Protein AF-A0A7C1CD45-F1 (afdb_monomer_lite)

Foldseek 3Di:
DDWDAAPPPRDTDPAWDWFQFPPPGTGTHHPVVNVVCVVVVRGPPDPPPPPPPDDD

Radius of gyration: 14.17 Å; chains: 1; bounding box: 28×25×48 Å

Secondary structure (DSSP, 8-state):
---EE-TTT--EES--EEEEETTTEEEEE-HHHHHHHHHTT-B-TTTT--------

Sequence (56 aa):
MKKYKCAICGKEVETLLFAEHKELGGIWVCRDCWEKLYEKNKLVSGAGESSSCCGG

pLDDT: mean 83.49, std 17.69, range [38.38, 96.81]

Structure (mmCIF, N/CA/C/O backbone):
data_AF-A0A7C1CD45-F1
#
_entry.id   AF-A0A7C1CD45-F1
#
loop_
_atom_site.group_PDB
_atom_site.id
_atom_site.type_symbol
_atom_site.label_atom_id
_atom_site.label_alt_id
_atom_site.label_comp_id
_atom_site.label_asym_id
_atom_site.label_entity_id
_atom_site.label_seq_id
_atom_site.pdbx_PDB_ins_code
_atom_site.Cartn_x
_atom_site.Cartn_y
_atom_site.Cartn_z
_atom_site.occupancy
_atom_site.B_iso_or_equiv
_atom_site.auth_seq_id
_atom_site.auth_comp_id
_atom_site.auth_asym_id
_atom_site.auth_atom_id
_atom_site.pdbx_PDB_model_num
ATOM 1 N N . MET A 1 1 ? -16.925 4.537 13.604 1.0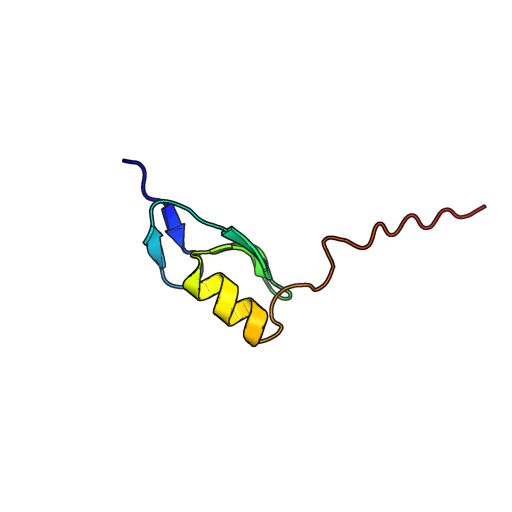0 64.50 1 MET A N 1
ATOM 2 C CA . MET A 1 1 ? -15.798 5.021 12.776 1.00 64.50 1 MET A CA 1
ATOM 3 C C . MET A 1 1 ? -15.529 3.969 11.711 1.00 64.50 1 MET A C 1
ATOM 5 O O . MET A 1 1 ? -15.443 2.800 12.071 1.00 64.50 1 MET A O 1
ATOM 9 N N . LYS A 1 2 ? -15.513 4.331 10.420 1.00 79.50 2 LYS A N 1
ATOM 10 C CA . LYS A 1 2 ? -15.199 3.372 9.345 1.00 79.50 2 LYS A CA 1
ATOM 11 C C . LYS A 1 2 ? -13.691 3.130 9.340 1.00 79.50 2 LYS A C 1
ATOM 13 O O . LYS A 1 2 ? -12.933 4.092 9.363 1.00 79.50 2 LYS A O 1
ATOM 18 N N . LYS A 1 3 ? -13.281 1.865 9.324 1.00 90.31 3 LYS A N 1
ATOM 19 C CA . LYS A 1 3 ? -11.885 1.469 9.149 1.00 90.31 3 LYS A CA 1
ATOM 20 C C . LYS A 1 3 ? -11.712 0.872 7.760 1.00 90.31 3 LYS A C 1
ATOM 22 O O . LYS A 1 3 ? -12.597 0.175 7.270 1.00 90.31 3 LYS A O 1
ATOM 27 N N . TYR A 1 4 ? -10.578 1.154 7.141 1.00 93.25 4 TYR A N 1
ATOM 28 C CA . TYR A 1 4 ? -10.198 0.650 5.833 1.00 93.25 4 TYR A CA 1
ATOM 29 C C . TYR A 1 4 ? -8.971 -0.240 5.960 1.00 93.25 4 TYR A C 1
ATOM 31 O O . TYR A 1 4 ? -8.084 0.015 6.773 1.00 93.25 4 TYR A O 1
ATOM 39 N N . LYS A 1 5 ? -8.909 -1.284 5.138 1.00 95.94 5 LYS A N 1
ATOM 40 C CA . LYS A 1 5 ? -7.840 -2.275 5.189 1.00 95.94 5 LYS A CA 1
ATOM 41 C C . LYS A 1 5 ? -6.759 -1.951 4.163 1.00 95.94 5 LYS A C 1
ATOM 43 O O . LYS A 1 5 ? -7.046 -1.855 2.975 1.00 95.94 5 LYS A O 1
ATOM 48 N N . CYS A 1 6 ? -5.516 -1.815 4.615 1.00 95.88 6 CYS A N 1
ATOM 49 C CA . CYS A 1 6 ? -4.364 -1.649 3.731 1.00 95.88 6 CYS A CA 1
ATOM 50 C C . CYS A 1 6 ? -4.182 -2.885 2.837 1.00 95.88 6 CYS A C 1
ATOM 52 O O . CYS A 1 6 ? -4.100 -4.002 3.350 1.00 95.88 6 CYS A O 1
ATOM 54 N N . ALA A 1 7 ? -4.042 -2.687 1.524 1.00 94.75 7 ALA A N 1
ATOM 55 C CA . ALA A 1 7 ? -3.855 -3.780 0.568 1.00 94.75 7 ALA A CA 1
ATOM 56 C C . ALA A 1 7 ? -2.516 -4.532 0.732 1.00 94.75 7 ALA A C 1
ATOM 58 O O . ALA A 1 7 ? -2.407 -5.678 0.311 1.00 94.75 7 ALA A O 1
ATOM 59 N N . ILE A 1 8 ? -1.509 -3.908 1.360 1.00 93.69 8 ILE A N 1
ATOM 60 C CA . ILE A 1 8 ? -0.163 -4.483 1.527 1.00 93.69 8 ILE A CA 1
ATOM 61 C C . ILE A 1 8 ? -0.011 -5.205 2.867 1.00 93.69 8 ILE A C 1
ATOM 63 O O . ILE A 1 8 ? 0.379 -6.366 2.906 1.00 93.69 8 ILE A O 1
ATOM 67 N N . CYS A 1 9 ? -0.295 -4.524 3.980 1.00 95.00 9 CYS A N 1
ATOM 68 C CA . CYS A 1 9 ? -0.075 -5.083 5.319 1.00 95.00 9 CYS A CA 1
ATOM 69 C C . CYS A 1 9 ? -1.351 -5.605 5.991 1.00 95.00 9 CYS A C 1
ATOM 71 O 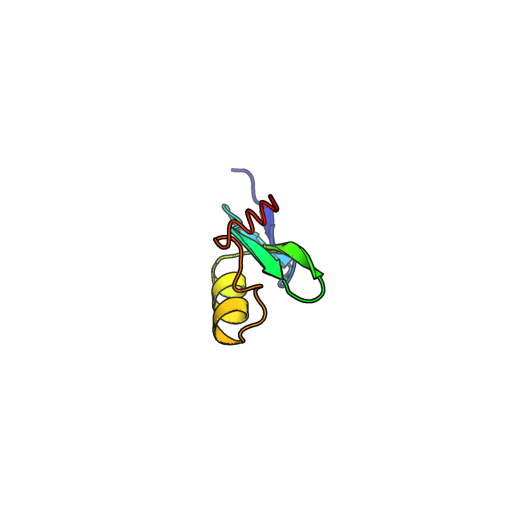O . CYS A 1 9 ? -1.276 -6.182 7.071 1.00 95.00 9 CYS A O 1
ATOM 73 N N . GLY A 1 10 ? -2.528 -5.364 5.406 1.00 94.25 10 GLY A N 1
ATOM 74 C CA . GLY A 1 10 ? -3.806 -5.790 5.973 1.00 94.25 10 GLY A CA 1
ATOM 75 C C . GLY A 1 10 ? -4.239 -5.038 7.236 1.00 94.25 10 GLY A C 1
ATOM 76 O O . GLY A 1 10 ? -5.262 -5.404 7.812 1.00 94.25 10 GLY A O 1
ATOM 77 N N . LYS A 1 11 ? -3.501 -4.006 7.672 1.00 94.38 11 LYS A N 1
ATOM 78 C CA . LYS A 1 11 ? -3.854 -3.195 8.845 1.00 94.38 11 LYS A CA 1
ATOM 79 C C . LYS A 1 11 ? -5.121 -2.385 8.574 1.00 94.38 11 LYS A C 1
ATOM 81 O O . LYS A 1 11 ? -5.255 -1.777 7.511 1.00 94.38 11 LYS A O 1
ATOM 86 N N . GLU A 1 12 ? -6.008 -2.353 9.560 1.00 94.94 12 GLU A N 1
ATOM 87 C CA . GLU A 1 12 ? -7.170 -1.473 9.580 1.00 94.94 12 GLU A CA 1
ATOM 88 C C . GLU A 1 12 ? -6.782 -0.076 10.076 1.00 94.94 12 GLU A C 1
ATOM 90 O O . GLU A 1 12 ? -6.286 0.084 11.192 1.00 94.94 12 GLU A O 1
ATOM 95 N N . VAL A 1 13 ? -7.008 0.935 9.244 1.00 93.94 13 VAL A N 1
ATOM 96 C CA . VAL A 1 13 ? -6.678 2.342 9.501 1.00 93.94 13 VAL A CA 1
ATOM 97 C C . VAL A 1 13 ? -7.863 3.235 9.153 1.00 93.94 13 VAL A C 1
ATOM 99 O O . VAL A 1 13 ? 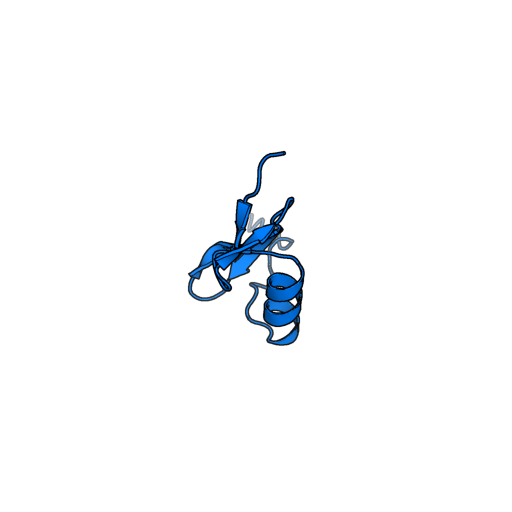-8.761 2.836 8.417 1.00 93.94 13 VAL A O 1
ATOM 102 N N . GLU A 1 14 ? -7.889 4.451 9.682 1.00 94.06 14 GLU A N 1
ATOM 103 C CA . GLU A 1 14 ? -8.987 5.390 9.413 1.00 94.06 14 GLU A CA 1
ATOM 104 C C . GLU A 1 14 ? -8.897 6.017 8.015 1.00 94.06 14 GLU A C 1
ATOM 106 O O . GLU A 1 14 ? -9.913 6.409 7.445 1.00 94.06 14 GLU A O 1
ATOM 111 N N . THR A 1 15 ? -7.693 6.067 7.437 1.00 92.50 15 THR A N 1
ATOM 112 C CA . THR A 1 15 ? -7.420 6.645 6.117 1.00 92.50 15 THR A CA 1
ATOM 113 C C . THR A 1 15 ? -6.441 5.784 5.321 1.00 92.50 15 THR A C 1
ATOM 115 O O . THR A 1 15 ? -5.487 5.225 5.863 1.00 92.50 15 THR A O 1
ATOM 118 N N . LEU A 1 16 ? -6.675 5.682 4.011 1.00 95.06 16 LEU A N 1
ATOM 119 C CA . LEU A 1 16 ? -5.753 5.065 3.058 1.00 95.06 16 LEU A CA 1
ATOM 120 C C . LEU A 1 16 ? -5.252 6.118 2.070 1.00 95.06 16 LEU A C 1
ATOM 122 O O . LEU A 1 16 ? -5.938 7.094 1.777 1.00 95.06 16 LEU A O 1
ATOM 126 N N . LEU A 1 17 ? -4.057 5.883 1.548 1.00 93.88 17 LEU A N 1
ATOM 127 C CA . LEU A 1 17 ? -3.415 6.653 0.496 1.00 93.88 17 LEU A CA 1
ATOM 128 C C . LEU A 1 17 ? -3.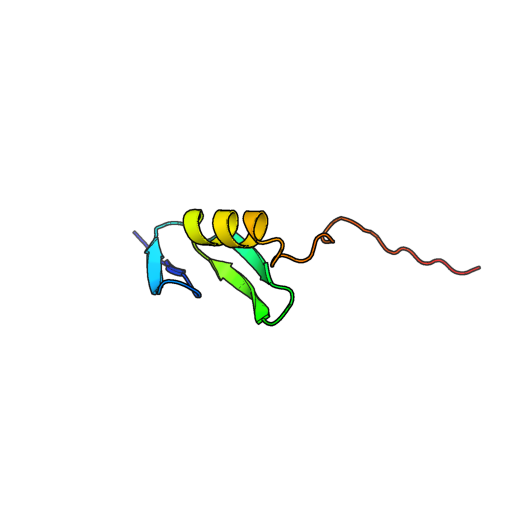407 5.829 -0.781 1.00 93.88 17 LEU A C 1
ATOM 130 O O . LEU A 1 17 ? -3.151 4.622 -0.754 1.00 93.88 17 LEU A O 1
ATOM 134 N N . PHE A 1 18 ? -3.667 6.496 -1.896 1.00 93.06 18 PHE A N 1
ATOM 135 C CA . PHE A 1 18 ? -3.517 5.888 -3.202 1.00 93.06 18 PHE A CA 1
ATOM 136 C C . PHE A 1 18 ? -2.028 5.809 -3.554 1.00 93.06 18 PHE A C 1
ATOM 138 O O . PHE A 1 18 ? -1.297 6.800 -3.501 1.00 93.06 18 PHE A O 1
ATOM 145 N N . ALA A 1 19 ? -1.576 4.605 -3.874 1.00 92.94 19 ALA A N 1
ATOM 146 C CA . ALA A 1 19 ? -0.237 4.298 -4.334 1.00 92.94 19 ALA A CA 1
ATOM 147 C C . ALA A 1 19 ? -0.344 3.720 -5.742 1.00 92.94 19 ALA A C 1
ATOM 149 O O . ALA A 1 19 ? -0.903 2.641 -5.935 1.00 92.94 19 ALA A O 1
ATOM 150 N N . GLU A 1 20 ? 0.224 4.414 -6.719 1.00 92.38 20 GLU A N 1
ATOM 151 C CA . GLU A 1 20 ? 0.370 3.882 -8.067 1.00 92.38 20 GLU A CA 1
ATOM 152 C C . GLU A 1 20 ? 1.592 2.959 -8.092 1.00 92.38 20 GLU A C 1
ATOM 154 O O . GLU A 1 20 ? 2.725 3.394 -8.275 1.00 92.38 20 GLU A O 1
ATOM 159 N N . HIS A 1 21 ? 1.389 1.681 -7.782 1.00 91.69 21 HIS A N 1
ATOM 160 C CA . HIS A 1 21 ? 2.465 0.702 -7.690 1.00 91.69 21 HIS A CA 1
ATOM 161 C C . HIS A 1 21 ? 2.880 0.244 -9.089 1.00 91.69 21 HIS A C 1
ATOM 163 O O . HIS A 1 21 ? 2.042 -0.223 -9.858 1.00 91.69 21 HIS A O 1
ATOM 169 N N . LYS A 1 22 ? 4.184 0.274 -9.389 1.00 90.19 22 LYS A N 1
ATOM 170 C CA . LYS A 1 22 ? 4.731 -0.065 -10.719 1.00 90.19 22 LYS A CA 1
ATOM 171 C C . LYS A 1 22 ? 4.252 -1.417 -11.267 1.00 90.19 22 LYS A C 1
ATOM 173 O O . LYS A 1 22 ? 4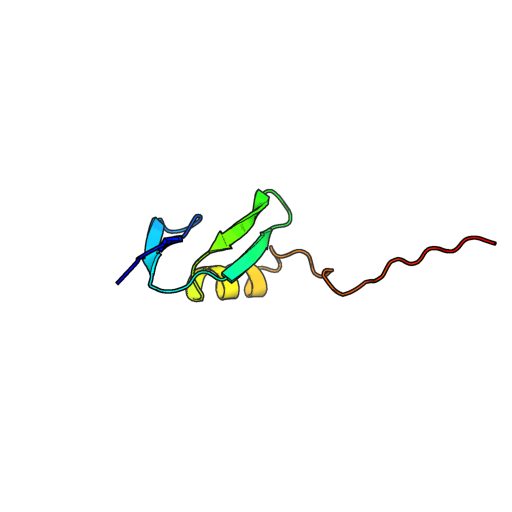.049 -1.552 -12.463 1.00 90.19 22 LYS A O 1
ATOM 178 N N . GLU A 1 23 ? 4.082 -2.409 -10.393 1.00 89.69 23 GLU A N 1
ATOM 179 C CA . GLU A 1 23 ? 3.713 -3.785 -10.779 1.00 89.69 23 GLU A CA 1
ATOM 180 C C . GLU A 1 23 ? 2.244 -4.139 -10.487 1.00 89.69 23 GLU A C 1
ATOM 182 O O . GLU A 1 23 ? 1.712 -5.071 -11.075 1.00 89.69 23 GLU A O 1
ATOM 187 N N . LEU A 1 24 ? 1.588 -3.429 -9.559 1.00 89.12 24 LEU A N 1
ATOM 188 C CA . LEU A 1 24 ? 0.246 -3.791 -9.064 1.00 89.12 24 LEU A CA 1
ATOM 189 C C . LEU A 1 24 ? -0.832 -2.804 -9.533 1.00 89.12 24 LEU A C 1
ATOM 191 O O . LEU A 1 24 ? -2.013 -3.015 -9.267 1.00 89.12 24 LEU A O 1
ATOM 195 N N . GLY A 1 25 ? -0.433 -1.722 -10.205 1.00 90.50 25 GLY A N 1
ATOM 196 C CA . GLY A 1 25 ? -1.311 -0.613 -10.546 1.00 90.50 25 GLY A CA 1
ATOM 197 C C . GLY A 1 25 ? -1.730 0.193 -9.316 1.00 90.50 25 GLY A C 1
ATOM 198 O O . GLY A 1 25 ? -1.046 0.222 -8.289 1.00 90.50 25 GLY A O 1
ATOM 199 N N . GLY A 1 26 ? -2.864 0.879 -9.434 1.00 92.62 26 GLY A N 1
ATOM 200 C CA . GLY A 1 26 ? -3.425 1.706 -8.371 1.00 92.62 26 GLY A CA 1
ATOM 201 C C . GLY A 1 26 ? -3.936 0.889 -7.187 1.00 92.62 26 GLY A C 1
ATOM 202 O O . GLY A 1 26 ? -4.968 0.228 -7.290 1.00 92.62 26 GLY A O 1
ATOM 203 N N . ILE A 1 27 ? -3.255 0.977 -6.045 1.00 94.94 27 ILE A N 1
ATOM 204 C CA . ILE A 1 27 ? -3.625 0.284 -4.804 1.00 94.94 27 ILE A CA 1
ATOM 205 C C . ILE A 1 27 ? -3.814 1.267 -3.645 1.00 94.94 27 ILE A C 1
ATOM 207 O O . ILE A 1 27 ? -3.158 2.303 -3.569 1.00 94.94 27 ILE A O 1
ATOM 211 N N . TRP A 1 28 ? -4.691 0.924 -2.698 1.00 95.19 28 TRP A N 1
ATOM 212 C CA . TRP A 1 28 ? -4.917 1.717 -1.487 1.00 95.19 28 TRP A CA 1
ATOM 213 C C . TRP A 1 28 ? -4.156 1.132 -0.296 1.00 95.19 28 TRP A C 1
ATOM 215 O O . TRP A 1 28 ? -4.354 -0.022 0.097 1.00 95.19 28 TRP A O 1
ATOM 225 N N . VAL A 1 29 ? -3.277 1.936 0.295 1.00 96.25 29 VAL A N 1
ATOM 226 C CA . VAL A 1 29 ? -2.342 1.498 1.338 1.00 96.25 29 VAL A CA 1
ATOM 227 C C . VAL A 1 29 ? -2.316 2.472 2.512 1.00 96.25 29 VAL A C 1
ATOM 229 O O . VAL A 1 29 ? -2.665 3.638 2.375 1.00 96.25 29 VAL A O 1
ATOM 232 N N . CYS A 1 30 ? -1.921 2.012 3.698 1.00 96.81 30 CYS A N 1
ATOM 233 C CA . CYS A 1 30 ? -1.703 2.916 4.829 1.00 96.81 30 CYS A CA 1
ATOM 234 C C . CYS A 1 30 ? -0.452 3.784 4.606 1.00 96.81 30 CYS A C 1
ATOM 236 O O . CYS A 1 30 ? 0.411 3.434 3.797 1.00 96.81 30 CYS A O 1
ATOM 238 N N . ARG A 1 31 ? -0.325 4.876 5.370 1.00 94.62 31 ARG A N 1
ATOM 239 C CA . ARG A 1 31 ? 0.811 5.811 5.291 1.00 94.62 31 ARG A CA 1
ATOM 240 C C . ARG A 1 31 ? 2.172 5.132 5.400 1.00 94.62 31 ARG A C 1
ATOM 242 O O . ARG A 1 31 ? 2.990 5.314 4.508 1.00 94.62 31 ARG A O 1
ATOM 249 N N . ASP A 1 32 ? 2.353 4.250 6.381 1.00 95.25 32 ASP A N 1
ATOM 250 C CA . ASP A 1 32 ? 3.622 3.531 6.559 1.00 95.25 32 ASP A CA 1
ATOM 251 C C . ASP A 1 32 ? 4.010 2.694 5.328 1.00 95.25 32 ASP A C 1
ATOM 253 O O . ASP A 1 32 ? 5.180 2.569 4.973 1.00 95.25 32 ASP A O 1
ATOM 257 N N . CYS A 1 33 ? 3.025 2.053 4.688 1.00 95.44 33 CYS A N 1
ATOM 258 C CA . CYS A 1 33 ? 3.263 1.250 3.493 1.00 95.44 33 CYS A CA 1
ATOM 259 C C . CYS A 1 33 ? 3.535 2.139 2.284 1.00 95.44 33 CYS A C 1
ATOM 261 O O . CYS A 1 33 ? 4.403 1.803 1.486 1.00 95.44 33 CYS A O 1
ATOM 263 N N . TRP A 1 34 ? 2.827 3.261 2.164 1.00 95.06 34 TRP A N 1
ATOM 264 C CA . TRP A 1 34 ? 3.055 4.235 1.104 1.00 95.06 34 TRP A CA 1
ATOM 265 C C . T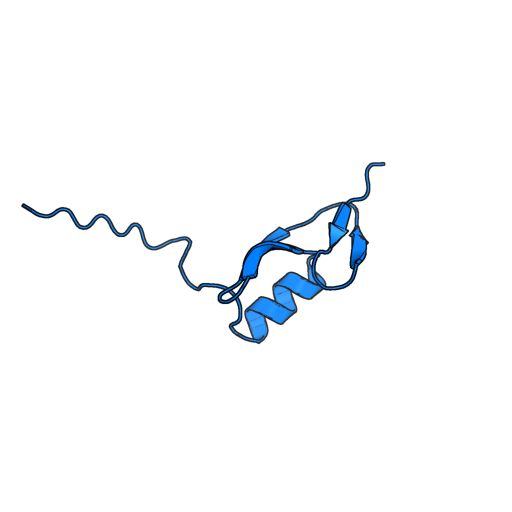RP A 1 34 ? 4.486 4.785 1.152 1.00 95.06 34 TRP A C 1
ATOM 267 O O . TRP A 1 34 ? 5.187 4.732 0.146 1.00 95.06 34 TRP A O 1
ATOM 277 N N . GLU A 1 35 ? 4.955 5.210 2.331 1.00 94.62 35 GLU A N 1
ATOM 278 C CA . GLU A 1 35 ? 6.318 5.725 2.539 1.00 94.62 35 GLU A CA 1
ATOM 279 C C . GLU A 1 35 ? 7.370 4.663 2.193 1.00 94.62 35 GLU A C 1
ATOM 281 O O . GLU A 1 35 ? 8.266 4.927 1.397 1.00 94.62 35 GLU A O 1
ATOM 286 N N . LYS A 1 36 ? 7.193 3.415 2.647 1.00 94.88 36 LYS A N 1
ATOM 287 C CA . LYS A 1 36 ? 8.092 2.304 2.282 1.00 94.88 36 LYS A CA 1
ATOM 288 C C . LYS A 1 36 ? 8.118 2.016 0.784 1.00 94.88 36 LYS A C 1
ATOM 290 O O . LYS A 1 36 ? 9.160 1.640 0.249 1.00 94.88 36 LYS A O 1
ATOM 295 N N . LEU A 1 37 ? 6.974 2.107 0.105 1.00 93.25 37 LEU A N 1
ATOM 296 C CA . LEU A 1 37 ? 6.909 1.924 -1.346 1.00 93.25 37 LEU A CA 1
ATOM 297 C C . LEU A 1 37 ? 7.618 3.072 -2.071 1.00 93.25 37 LEU A C 1
ATOM 299 O O . LEU A 1 37 ? 8.328 2.821 -3.044 1.00 93.25 37 LEU A O 1
ATOM 303 N N . TYR A 1 38 ? 7.466 4.303 -1.582 1.00 91.00 38 TYR A N 1
ATOM 304 C CA . TYR A 1 38 ? 8.154 5.479 -2.104 1.00 91.00 38 TYR A CA 1
ATOM 305 C C . TYR A 1 38 ? 9.676 5.377 -1.922 1.00 91.00 38 TYR A C 1
ATOM 307 O O . TYR A 1 38 ? 10.411 5.485 -2.902 1.00 91.00 38 TYR A O 1
ATOM 315 N N . GLU A 1 39 ? 10.152 5.060 -0.713 1.00 93.62 39 GLU A N 1
ATOM 316 C CA . GLU A 1 39 ? 11.579 4.867 -0.401 1.00 93.62 39 GLU A CA 1
ATOM 317 C C . GLU A 1 39 ? 12.216 3.757 -1.246 1.00 93.62 39 GLU A C 1
ATOM 319 O O . GLU A 1 39 ? 13.355 3.875 -1.691 1.00 93.62 39 GLU A O 1
ATOM 324 N N . LYS A 1 40 ? 11.466 2.684 -1.523 1.00 92.88 40 LYS A N 1
ATOM 325 C CA . LYS A 1 40 ? 11.908 1.586 -2.397 1.00 92.88 40 LYS A CA 1
ATOM 326 C C . LYS A 1 40 ? 11.758 1.892 -3.891 1.00 92.88 40 LYS A C 1
ATOM 328 O O . LYS A 1 40 ? 11.979 0.998 -4.706 1.00 92.88 40 LYS A O 1
ATOM 333 N N . ASN A 1 41 ? 11.338 3.106 -4.257 1.00 91.31 41 ASN A N 1
ATOM 334 C CA . ASN A 1 41 ? 11.043 3.522 -5.630 1.00 91.31 41 ASN A CA 1
ATOM 335 C C . ASN A 1 41 ? 10.094 2.544 -6.362 1.00 91.31 41 ASN A C 1
ATOM 337 O O . ASN A 1 41 ? 10.234 2.264 -7.554 1.00 91.31 41 ASN A O 1
ATOM 341 N N . LYS A 1 42 ? 9.126 1.981 -5.629 1.00 91.00 42 LYS A N 1
ATOM 342 C CA . LYS A 1 42 ? 8.101 1.055 -6.141 1.00 91.00 42 LYS A CA 1
ATOM 343 C C . LYS A 1 42 ? 6.829 1.762 -6.608 1.00 91.00 42 LYS A C 1
ATOM 345 O O . LYS A 1 42 ? 5.976 1.122 -7.221 1.00 91.00 42 LYS A O 1
ATOM 350 N N . LEU A 1 43 ? 6.714 3.061 -6.349 1.00 90.12 43 LEU A N 1
ATOM 351 C CA . LEU A 1 43 ? 5.655 3.903 -6.896 1.00 90.12 43 LEU A CA 1
ATOM 352 C C . LEU A 1 43 ? 6.059 4.432 -8.273 1.00 90.12 43 LEU A C 1
ATOM 354 O O . LEU A 1 43 ? 7.236 4.707 -8.512 1.00 90.12 43 LEU A O 1
ATOM 358 N N . VAL A 1 44 ? 5.096 4.556 -9.180 1.00 86.31 44 VAL A N 1
ATOM 359 C CA . VAL A 1 44 ? 5.285 5.214 -10.472 1.00 86.31 44 VAL A CA 1
ATOM 360 C C . VAL A 1 44 ? 5.578 6.690 -10.197 1.00 86.31 44 VAL A C 1
ATOM 362 O O . VAL A 1 44 ? 4.750 7.425 -9.663 1.00 86.31 44 VAL A O 1
ATOM 365 N N . SER A 1 45 ? 6.794 7.125 -10.517 1.00 64.81 45 SER A N 1
ATOM 366 C CA . SER A 1 45 ? 7.164 8.539 -10.526 1.00 64.81 45 SER A CA 1
ATOM 367 C C . SER A 1 45 ? 6.524 9.165 -11.764 1.00 64.81 45 SER A C 1
ATOM 369 O O . SER A 1 45 ? 7.155 9.184 -12.808 1.00 64.81 45 SER A O 1
ATOM 371 N N . GLY A 1 46 ? 5.245 9.548 -11.700 1.00 56.59 46 GLY A N 1
ATOM 372 C CA . GLY A 1 46 ? 4.558 9.939 -12.938 1.00 56.59 46 GLY A CA 1
ATOM 373 C C . GLY A 1 46 ? 3.125 10.461 -12.865 1.00 56.59 46 GLY A C 1
ATOM 374 O O . GLY A 1 46 ? 2.585 10.807 -13.907 1.00 56.59 46 GLY A O 1
ATOM 375 N N . ALA A 1 47 ? 2.499 10.633 -11.697 1.00 48.12 47 ALA A N 1
ATOM 376 C CA . ALA A 1 47 ? 1.194 11.313 -11.612 1.00 48.12 47 ALA A CA 1
ATOM 377 C C . ALA A 1 47 ? 1.323 12.856 -11.689 1.00 48.12 47 ALA A C 1
ATOM 379 O O . ALA A 1 47 ? 0.711 13.594 -10.919 1.00 48.12 47 ALA A O 1
ATOM 380 N N . GLY A 1 48 ? 2.178 13.338 -12.592 1.00 47.22 48 GLY A N 1
ATOM 381 C CA . GLY A 1 48 ? 2.453 14.753 -12.841 1.00 47.22 48 GLY A CA 1
ATOM 382 C C . GLY A 1 48 ? 3.059 15.035 -14.217 1.00 47.22 48 GLY A C 1
ATOM 383 O O . GLY A 1 48 ? 3.344 16.188 -14.526 1.00 47.22 48 GLY A O 1
ATOM 384 N N . GLU A 1 49 ? 3.231 14.019 -15.061 1.00 46.72 49 GLU A N 1
ATOM 385 C CA . GLU A 1 49 ? 3.582 14.219 -16.462 1.00 46.72 49 GLU A CA 1
ATOM 386 C C . GLU A 1 49 ? 2.277 14.186 -17.249 1.00 46.72 49 GLU A C 1
ATOM 388 O O . GLU A 1 49 ? 1.813 13.145 -17.716 1.00 46.72 49 GLU A O 1
ATOM 393 N N . SER A 1 50 ? 1.664 15.363 -17.384 1.00 51.78 50 SER A N 1
ATOM 394 C CA . SER A 1 50 ? 0.808 15.642 -18.527 1.00 51.78 50 SER A CA 1
ATOM 395 C C . SER A 1 50 ? 1.658 15.443 -19.780 1.00 51.78 50 SER A C 1
ATOM 397 O O . SER A 1 50 ? 2.284 16.366 -20.299 1.00 51.78 50 SER A O 1
ATOM 399 N N . SER A 1 51 ? 1.696 14.205 -20.246 1.00 53.28 51 SER A N 1
ATOM 400 C CA . SER A 1 51 ? 2.008 13.835 -21.610 1.00 53.28 51 SER A CA 1
ATOM 401 C C . SER A 1 51 ? 0.858 14.347 -22.481 1.00 53.28 51 SER A C 1
ATOM 403 O O . SER A 1 51 ? 0.031 13.595 -22.978 1.00 53.28 51 SER A O 1
ATOM 405 N N . SER A 1 52 ? 0.794 15.669 -22.658 1.00 49.31 52 SER A N 1
ATOM 406 C CA . SER A 1 52 ? 0.143 16.257 -23.825 1.00 49.31 52 SER A CA 1
ATOM 407 C C . SER A 1 52 ? 1.155 16.221 -24.958 1.00 49.31 52 SER A C 1
ATOM 409 O O . SER A 1 52 ? 1.776 17.216 -25.323 1.00 49.31 52 SER A O 1
ATOM 411 N N . CYS A 1 53 ? 1.338 15.023 -25.497 1.00 53.78 53 CYS A N 1
ATOM 412 C CA . CYS A 1 53 ? 1.764 14.822 -26.866 1.00 53.78 53 CYS A CA 1
ATOM 413 C C . CYS A 1 53 ? 0.646 15.334 -27.795 1.00 53.78 53 CYS A C 1
ATOM 415 O O . CYS A 1 53 ? -0.174 14.568 -28.287 1.00 53.78 53 CYS A O 1
ATOM 417 N N . CYS A 1 54 ? 0.623 16.645 -28.031 1.00 55.88 54 CYS A N 1
ATOM 418 C CA . CYS A 1 54 ? 0.093 17.242 -29.257 1.00 55.88 54 CYS A CA 1
ATOM 419 C C . CYS A 1 54 ? 1.354 17.671 -30.038 1.00 55.88 54 CYS A C 1
ATOM 421 O O . CYS A 1 54 ? 2.050 18.570 -29.587 1.00 55.88 54 CYS A O 1
ATOM 423 N N . GLY A 1 55 ? 1.829 17.029 -31.104 1.00 49.16 55 GLY A N 1
ATOM 424 C CA . GLY A 1 55 ? 1.095 16.293 -32.123 1.00 49.16 55 GLY A CA 1
ATOM 425 C C . GLY A 1 55 ? 0.402 17.293 -33.046 1.00 49.16 55 GLY A C 1
ATOM 426 O O . GLY A 1 55 ? -0.797 17.496 -32.884 1.00 49.16 55 GLY A O 1
ATOM 427 N N . GLY A 1 56 ? 1.155 17.937 -33.949 1.00 38.38 56 GLY A N 1
ATOM 428 C CA . GLY A 1 56 ? 0.649 18.902 -34.937 1.00 38.38 56 GLY A CA 1
ATOM 429 C C . GLY A 1 56 ? 1.612 20.042 -35.208 1.00 38.38 56 GLY A C 1
ATOM 430 O O . GLY A 1 56 ? 1.492 21.057 -34.492 1.00 38.38 56 GLY A O 1
#

Organism: NCBI:txid1365176